Protein AF-A0A3S5BC28-F1 (afdb_monomer_lite)

Sequence (125 aa):
MTLRQYADYWSDFHSAADTRLLYLKDWHYFKLERDRGLYSLPSIFSADWLNEFWDMRDVDDDFRFMYLGPAGTWTPLHVDVYHSYSWSANIYGRKRWWLFPPGNNPWLYCRLTIATFSKNASDIC

Secondary structure (DSSP, 8-state):
--HHHHHHHHHHHHTTS------EEEE-GGGSGGGTTS----GGG---HHHHHHHTTTS---S--EEE--TT----S---GGG--------SS--------TT--GGGG--S------S-TTS--

Foldseek 3Di:
DDPVVVVVVVVCVVVVVDDDWDKPWFDPPPLPVPPPPVDDDDPVCVPCVQQVVVVPDPDSDDPDMDIDTDPPDDDDDDQDPVNDDDDDDDPDDDDDDDDDDPPPDPPRVPPDDPPDPDPDPPPDD

Radius of gyration: 17.6 Å; chains: 1; bounding box: 35×48×42 Å

Organism: NCBI:txid117903

InterPro domains:
  IPR003347 JmjC domain [PF02373] (66-103)
  IPR003347 JmjC domain [PS51184] (30-125)
  IPR050910 JMJD6 family arginine demethylases/lysyl-hydroxylases [PTHR12480] (1-106)

Structure (mmCIF, N/CA/C/O backbone):
data_AF-A0A3S5BC28-F1
#
_entry.id   AF-A0A3S5BC28-F1
#
loop_
_atom_site.group_PDB
_atom_site.id
_atom_site.type_symbol
_atom_site.label_atom_id
_atom_site.label_alt_id
_atom_site.label_comp_id
_atom_site.label_asym_id
_atom_site.label_entity_id
_atom_site.label_seq_id
_atom_site.pdbx_PDB_ins_code
_atom_site.Cartn_x
_atom_site.Cartn_y
_atom_site.Cartn_z
_atom_site.occupancy
_atom_site.B_iso_or_equiv
_atom_site.auth_seq_id
_atom_site.auth_comp_id
_atom_site.auth_asym_id
_atom_site.auth_atom_id
_atom_site.pdbx_PDB_model_num
ATOM 1 N N . MET A 1 1 ? 5.214 -3.529 13.790 1.00 80.62 1 MET A N 1
ATOM 2 C CA . MET A 1 1 ? 3.972 -4.240 14.158 1.00 80.62 1 MET A CA 1
ATOM 3 C C . MET A 1 1 ? 3.949 -5.538 13.380 1.00 80.62 1 MET A C 1
ATOM 5 O O . MET A 1 1 ? 4.220 -5.503 12.188 1.00 80.62 1 MET A O 1
ATOM 9 N N . THR A 1 2 ? 3.714 -6.667 14.037 1.00 90.88 2 THR A N 1
ATOM 10 C CA . THR A 1 2 ? 3.565 -7.961 13.358 1.00 90.88 2 THR A CA 1
ATOM 11 C C . THR A 1 2 ? 2.170 -8.083 12.745 1.00 90.88 2 THR A C 1
ATOM 13 O O . THR A 1 2 ? 1.248 -7.374 13.152 1.00 90.88 2 THR A O 1
ATOM 16 N N . LEU A 1 3 ? 1.982 -9.012 11.804 1.00 89.62 3 LEU A N 1
ATOM 17 C CA . LEU A 1 3 ? 0.656 -9.288 11.241 1.00 89.62 3 LEU A CA 1
ATOM 18 C C . LEU A 1 3 ? -0.359 -9.670 12.327 1.00 89.62 3 LEU A C 1
ATOM 20 O O . LEU A 1 3 ? -1.485 -9.188 12.313 1.00 89.62 3 LEU A O 1
ATOM 24 N N . ARG A 1 4 ? 0.061 -10.494 13.296 1.00 93.56 4 ARG A N 1
ATOM 25 C CA . ARG A 1 4 ? -0.778 -10.888 14.434 1.00 93.56 4 ARG A CA 1
ATOM 26 C C . ARG A 1 4 ? -1.256 -9.667 15.219 1.00 93.56 4 ARG A C 1
ATOM 28 O O . ARG A 1 4 ? -2.449 -9.521 15.424 1.00 93.56 4 ARG A O 1
ATOM 35 N N . GLN A 1 5 ? -0.342 -8.757 15.557 1.00 95.56 5 GLN A N 1
ATOM 36 C CA . GLN A 1 5 ? -0.694 -7.519 16.256 1.00 95.56 5 GLN A CA 1
ATOM 37 C C . GLN A 1 5 ? -1.677 -6.657 15.454 1.00 95.56 5 GLN A C 1
ATOM 39 O O . GLN A 1 5 ? -2.544 -6.020 16.044 1.00 95.56 5 GLN A O 1
ATOM 44 N N . TYR A 1 6 ? -1.560 -6.633 14.121 1.00 95.94 6 TYR A N 1
ATOM 45 C CA . TYR A 1 6 ? -2.525 -5.920 13.285 1.00 95.94 6 TYR A CA 1
ATOM 46 C C . TYR A 1 6 ? -3.897 -6.601 13.260 1.00 95.94 6 TYR A C 1
ATOM 48 O O . TYR A 1 6 ? -4.907 -5.909 13.260 1.00 95.94 6 TYR A O 1
ATOM 56 N N . ALA A 1 7 ? -3.949 -7.935 13.258 1.00 95.75 7 ALA A N 1
ATOM 57 C CA . ALA A 1 7 ? -5.203 -8.687 13.305 1.00 95.75 7 ALA A CA 1
ATOM 58 C C . ALA A 1 7 ? -5.942 -8.503 14.642 1.00 95.75 7 ALA A C 1
ATOM 60 O O . ALA A 1 7 ? -7.163 -8.325 14.651 1.00 95.75 7 ALA A O 1
ATOM 61 N N . ASP A 1 8 ? -5.198 -8.485 15.751 1.00 97.00 8 ASP A N 1
ATOM 62 C CA . ASP A 1 8 ? -5.739 -8.187 17.080 1.00 97.00 8 ASP A CA 1
ATOM 63 C C . ASP A 1 8 ? -6.316 -6.759 17.094 1.00 97.00 8 ASP A C 1
ATOM 65 O O . ASP A 1 8 ? -7.504 -6.568 17.350 1.00 97.00 8 ASP A O 1
ATOM 69 N N . TYR A 1 9 ? -5.520 -5.773 16.654 1.00 97.31 9 TYR A N 1
ATOM 70 C CA . TYR A 1 9 ? -5.974 -4.389 16.467 1.00 97.31 9 TYR A CA 1
ATOM 71 C C . TYR A 1 9 ? -7.231 -4.290 15.592 1.00 97.31 9 TYR A C 1
ATOM 73 O O . TYR A 1 9 ? -8.150 -3.545 15.914 1.00 97.31 9 TYR A O 1
ATOM 81 N N . TRP A 1 10 ? -7.284 -5.014 14.472 1.00 96.62 10 TRP A N 1
ATOM 82 C CA . TRP A 1 10 ? -8.405 -4.953 13.538 1.00 96.62 10 TRP A CA 1
ATOM 83 C C . TRP A 1 10 ? -9.711 -5.380 14.206 1.00 96.62 10 TRP A C 1
ATOM 85 O O . TRP A 1 10 ? -10.752 -4.756 13.987 1.00 96.62 10 TRP A O 1
ATOM 95 N N . SER A 1 11 ? -9.647 -6.422 15.035 1.00 96.88 11 SER A N 1
ATOM 96 C CA . SER A 1 11 ? -10.791 -6.919 15.800 1.00 96.88 11 SER A CA 1
ATOM 97 C C . SER A 1 11 ? -11.248 -5.888 16.835 1.00 96.88 11 SER A C 1
ATOM 99 O O . SER A 1 11 ? -12.438 -5.574 16.902 1.00 96.88 11 SER A O 1
ATOM 101 N N . ASP A 1 12 ? -10.303 -5.291 17.565 1.00 97.31 12 ASP A N 1
ATOM 102 C CA . ASP A 1 12 ? -10.575 -4.261 18.576 1.00 97.31 12 ASP A CA 1
ATOM 103 C C . ASP A 1 12 ? -11.107 -2.955 17.969 1.00 97.31 12 ASP A C 1
ATOM 105 O O . ASP A 1 12 ? -11.971 -2.290 18.542 1.00 97.31 12 ASP A O 1
ATOM 109 N N . PHE A 1 13 ? -10.641 -2.592 16.774 1.00 96.62 13 PHE A N 1
ATOM 110 C CA . PHE A 1 13 ? -11.126 -1.419 16.055 1.00 96.62 13 PHE A CA 1
ATOM 111 C C . PHE A 1 13 ? -12.603 -1.566 15.669 1.00 96.62 13 PHE A C 1
ATOM 113 O O . PHE A 1 13 ? -13.393 -0.636 15.827 1.00 96.62 13 PHE A O 1
ATOM 120 N N . HIS A 1 14 ? -13.011 -2.751 15.203 1.00 94.62 14 HIS A N 1
ATOM 121 C CA . HIS A 1 14 ? -14.401 -3.012 14.813 1.00 94.62 14 HIS A CA 1
ATOM 122 C C . HIS A 1 14 ? -15.338 -3.224 16.011 1.00 94.62 14 HIS A C 1
ATOM 124 O O . HIS A 1 14 ? -16.544 -3.026 15.869 1.00 94.62 14 HIS A O 1
ATOM 130 N N . SER A 1 15 ? -14.806 -3.575 17.185 1.00 96.50 15 SER A N 1
ATOM 131 C CA . SER A 1 15 ? -15.561 -3.606 18.446 1.00 96.50 15 SER A CA 1
ATOM 132 C C . SER A 1 15 ? -15.608 -2.247 19.161 1.00 96.50 15 SER A C 1
ATOM 134 O O . SER A 1 15 ? -16.218 -2.142 20.224 1.00 96.50 15 SER A O 1
ATOM 136 N N . ALA A 1 16 ? -14.992 -1.208 18.578 1.00 94.25 16 ALA A N 1
ATOM 137 C CA . ALA A 1 16 ? -14.809 0.124 19.159 1.00 94.25 16 ALA A CA 1
ATOM 138 C C . ALA A 1 16 ? -13.988 0.152 20.467 1.00 94.25 16 ALA A C 1
ATOM 140 O O . ALA A 1 16 ? -14.003 1.154 21.185 1.00 94.25 16 ALA A O 1
ATOM 141 N N . ALA A 1 17 ? -13.246 -0.919 20.765 1.00 96.06 17 ALA A N 1
ATOM 142 C CA . ALA A 1 17 ? -12.287 -0.967 21.867 1.00 96.06 17 ALA A CA 1
ATOM 143 C C . ALA A 1 17 ? -10.992 -0.202 21.538 1.00 96.06 17 ALA A C 1
ATOM 145 O O . ALA A 1 17 ? -10.344 0.336 22.437 1.00 96.06 17 ALA A O 1
ATOM 146 N N . ASP A 1 18 ? -10.640 -0.108 20.251 1.00 94.75 18 ASP A N 1
ATOM 147 C CA . ASP A 1 18 ? -9.531 0.703 19.748 1.00 94.75 18 ASP A CA 1
ATOM 148 C C . ASP A 1 18 ? -10.034 1.761 18.754 1.00 94.75 18 ASP A C 1
ATOM 150 O O . ASP A 1 18 ? -10.816 1.476 17.852 1.00 94.75 18 ASP A O 1
ATOM 154 N N . THR A 1 19 ? -9.578 3.004 18.905 1.00 94.94 19 THR A N 1
ATOM 155 C CA . THR A 1 19 ? -9.966 4.140 18.050 1.00 94.94 19 THR A CA 1
ATOM 156 C C . THR A 1 19 ? -8.844 4.613 17.129 1.00 94.94 19 THR A C 1
ATOM 158 O O . THR A 1 19 ? -9.042 5.521 16.316 1.00 94.94 19 THR A O 1
ATOM 161 N N . ARG A 1 20 ? -7.650 4.017 17.228 1.00 96.25 20 ARG A N 1
ATOM 162 C CA . ARG A 1 20 ? -6.502 4.363 16.387 1.00 96.25 20 ARG A CA 1
ATOM 163 C C . ARG A 1 20 ? -6.802 4.004 14.941 1.00 96.25 20 ARG A C 1
ATOM 165 O O . ARG A 1 20 ? -7.336 2.941 14.647 1.00 96.25 20 ARG A O 1
ATOM 172 N N . LEU A 1 21 ? -6.386 4.864 14.020 1.00 95.81 21 LEU A N 1
ATOM 173 C CA . LEU A 1 21 ? -6.542 4.646 12.587 1.00 95.81 21 LEU A CA 1
ATOM 174 C C . LEU A 1 21 ? -5.237 4.098 11.996 1.00 95.81 21 LEU A C 1
ATOM 176 O O . LEU A 1 21 ? -4.363 4.868 11.598 1.00 95.81 21 LEU A O 1
ATOM 180 N N . LEU A 1 22 ? -5.081 2.772 11.967 1.00 96.31 22 LEU A N 1
ATOM 181 C CA . LEU A 1 22 ? -3.872 2.118 11.461 1.00 96.31 22 LEU A CA 1
ATOM 182 C C . LEU A 1 22 ? -4.082 1.572 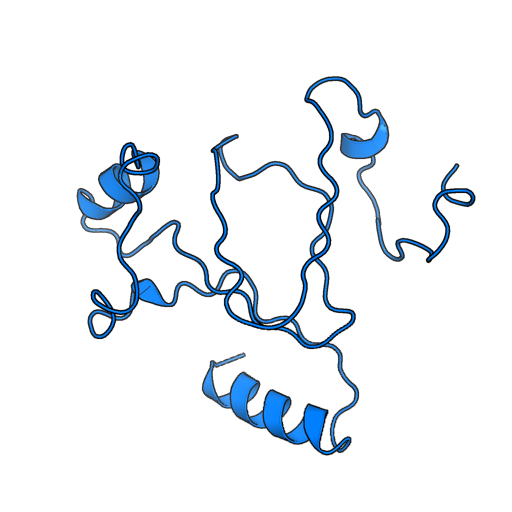10.049 1.00 96.31 22 LEU A C 1
ATOM 184 O O . LEU A 1 22 ? -5.071 0.900 9.754 1.00 96.31 22 LEU A O 1
ATOM 188 N N . TYR A 1 23 ? -3.096 1.808 9.186 1.00 95.25 23 TYR A N 1
ATOM 189 C CA . TYR A 1 23 ? -3.096 1.351 7.803 1.00 95.25 23 TYR A CA 1
ATOM 190 C C . TYR A 1 23 ? -1.975 0.331 7.588 1.00 95.25 23 TYR A C 1
ATOM 192 O O . TYR A 1 23 ? -0.798 0.683 7.676 1.00 95.25 23 TYR A O 1
ATOM 200 N N . LEU A 1 24 ? -2.332 -0.926 7.318 1.00 95.56 24 LEU A N 1
ATOM 201 C CA . LEU A 1 2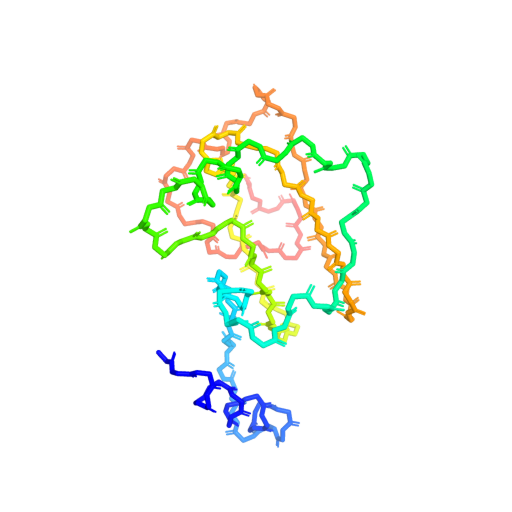4 ? -1.383 -1.942 6.876 1.00 95.56 24 LEU A CA 1
ATOM 202 C C . LEU A 1 24 ? -1.114 -1.715 5.389 1.00 95.56 24 LEU A C 1
ATOM 204 O O . LEU A 1 24 ? -1.904 -2.103 4.528 1.00 95.56 24 LEU A O 1
ATOM 208 N N . LYS A 1 25 ? -0.013 -1.023 5.112 1.00 92.12 25 LYS A N 1
ATOM 209 C CA . LYS A 1 25 ? 0.455 -0.690 3.768 1.00 92.12 25 LYS A CA 1
ATOM 210 C C . LYS A 1 25 ? 1.802 -1.345 3.496 1.00 92.12 25 LYS A C 1
ATOM 212 O O . LYS A 1 25 ? 2.526 -1.653 4.440 1.00 92.12 25 LYS A O 1
ATOM 217 N N . ASP A 1 26 ? 2.115 -1.513 2.215 1.00 89.88 26 ASP A N 1
ATOM 218 C CA . ASP A 1 26 ? 3.395 -2.044 1.734 1.00 89.88 26 ASP A CA 1
ATOM 219 C C . ASP A 1 26 ? 3.702 -3.444 2.305 1.00 89.88 26 ASP A C 1
ATOM 221 O O . ASP A 1 26 ? 4.848 -3.816 2.546 1.00 89.88 26 ASP A O 1
ATOM 225 N N . TRP A 1 27 ? 2.654 -4.236 2.568 1.00 90.94 27 TRP A N 1
ATOM 226 C CA . TRP A 1 27 ? 2.827 -5.591 3.074 1.00 90.94 27 TRP A CA 1
ATOM 227 C C . TRP A 1 27 ? 3.154 -6.541 1.921 1.00 90.94 27 TRP A C 1
ATOM 229 O O . TRP A 1 27 ? 2.283 -6.849 1.106 1.00 90.94 27 TRP A O 1
ATOM 239 N N . HIS A 1 28 ? 4.394 -7.029 1.897 1.00 88.56 28 HIS A N 1
ATOM 240 C CA . HIS A 1 28 ? 4.897 -8.048 0.972 1.00 88.56 28 HIS A CA 1
ATOM 241 C C . HIS A 1 28 ? 4.319 -9.438 1.283 1.00 88.56 28 HIS A C 1
ATOM 243 O O . HIS A 1 28 ? 5.006 -10.347 1.753 1.00 88.56 2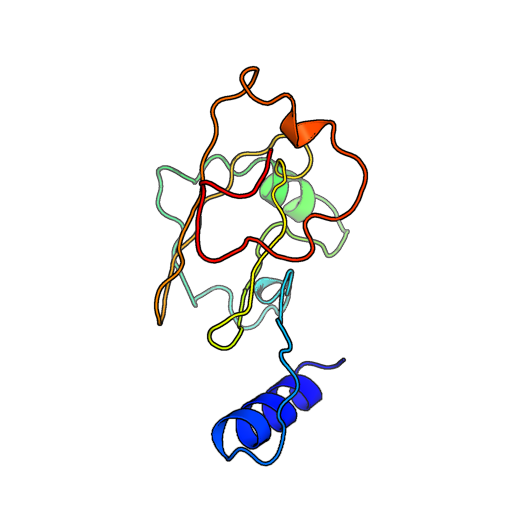8 HIS A O 1
ATOM 249 N N . TYR A 1 29 ? 3.010 -9.583 1.094 1.00 84.44 29 TYR A N 1
ATOM 250 C CA . TYR A 1 29 ? 2.272 -10.807 1.394 1.00 84.44 29 TYR A CA 1
ATOM 251 C C . TYR A 1 29 ? 2.799 -12.008 0.593 1.00 84.44 29 TYR A C 1
ATOM 253 O O . TYR A 1 29 ? 2.940 -13.108 1.123 1.00 84.44 29 TYR A O 1
ATOM 261 N N . PHE A 1 30 ? 3.107 -11.787 -0.686 1.00 80.50 30 PHE A N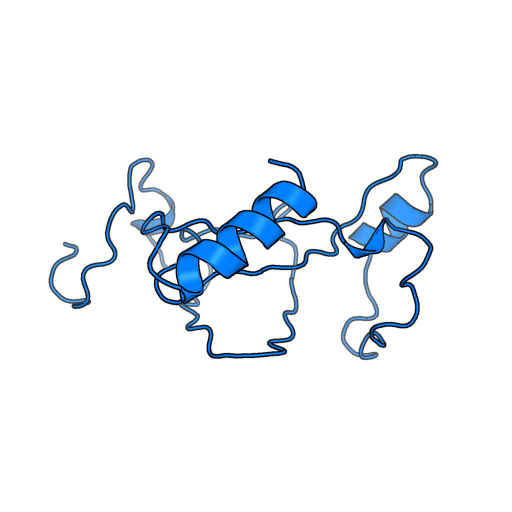 1
ATOM 262 C CA . PHE A 1 30 ? 3.379 -12.846 -1.660 1.00 80.50 30 PHE A CA 1
ATOM 263 C C . PHE A 1 30 ? 4.788 -13.438 -1.581 1.00 80.50 30 PHE A C 1
ATOM 265 O O . PHE A 1 30 ? 5.035 -14.477 -2.192 1.00 80.50 30 PHE A O 1
ATOM 272 N N . LYS A 1 31 ? 5.670 -12.852 -0.764 1.00 78.50 31 LYS A N 1
ATOM 273 C CA . LYS A 1 31 ? 6.942 -13.470 -0.368 1.00 78.50 31 LYS A CA 1
ATOM 274 C C . LYS A 1 31 ? 6.746 -14.764 0.420 1.00 78.50 31 LYS A C 1
ATOM 276 O O . LYS A 1 31 ? 7.618 -15.627 0.446 1.00 78.50 31 LYS A O 1
ATOM 281 N N . LEU A 1 32 ? 5.597 -14.926 1.076 1.00 70.31 32 LEU A N 1
ATOM 282 C CA . LEU A 1 32 ? 5.265 -16.168 1.759 1.00 70.31 32 LEU A CA 1
ATOM 283 C C . LEU A 1 32 ? 4.961 -17.241 0.701 1.00 70.31 32 LEU A C 1
ATOM 285 O O . LEU A 1 32 ? 3.916 -17.211 0.055 1.00 70.31 32 LEU A O 1
ATOM 289 N N . GLU A 1 33 ? 5.868 -18.213 0.542 1.00 59.59 33 GLU A N 1
ATOM 290 C CA . GLU A 1 33 ? 5.830 -19.255 -0.508 1.00 59.59 33 GLU A CA 1
ATOM 291 C C . GLU A 1 33 ? 4.501 -20.028 -0.624 1.00 59.59 33 GLU A C 1
ATOM 293 O O . GLU A 1 33 ? 4.223 -20.650 -1.649 1.00 59.59 33 GLU A O 1
ATOM 298 N N . ARG A 1 34 ? 3.656 -19.987 0.411 1.00 58.31 34 ARG A N 1
ATOM 299 C CA . ARG A 1 34 ? 2.384 -20.713 0.478 1.00 58.31 34 ARG A CA 1
ATOM 300 C C . ARG A 1 34 ? 1.274 -20.173 -0.423 1.00 58.31 34 ARG A C 1
ATOM 302 O O . ARG A 1 34 ? 0.334 -20.918 -0.678 1.00 58.31 34 ARG A O 1
ATOM 309 N N . ASP A 1 35 ? 1.379 -18.946 -0.929 1.00 59.06 35 ASP A N 1
ATOM 310 C CA . ASP A 1 35 ? 0.219 -18.235 -1.487 1.00 59.06 35 ASP A CA 1
ATOM 311 C C . ASP A 1 35 ? 0.331 -17.840 -2.967 1.00 59.06 35 ASP A C 1
ATOM 313 O O . ASP A 1 35 ? -0.415 -16.990 -3.464 1.00 59.06 35 ASP A O 1
ATOM 317 N N . ARG A 1 36 ? 1.192 -18.530 -3.727 1.00 62.34 36 ARG A N 1
ATOM 318 C CA . ARG A 1 36 ? 1.358 -18.329 -5.183 1.00 62.34 36 ARG A CA 1
ATOM 319 C C . ARG A 1 36 ? 0.085 -18.573 -6.023 1.00 62.34 36 ARG A C 1
ATOM 321 O O . ARG A 1 36 ? 0.104 -18.323 -7.221 1.00 62.34 36 ARG A O 1
ATOM 328 N N . GLY A 1 37 ? -1.008 -19.053 -5.422 1.00 73.88 37 GLY A N 1
ATOM 329 C CA . GLY A 1 37 ? -2.286 -19.335 -6.089 1.00 73.88 37 GLY A CA 1
ATOM 330 C C . GLY A 1 37 ? -3.438 -18.375 -5.770 1.00 73.88 37 GLY A C 1
ATOM 331 O O . GLY A 1 37 ? -4.550 -18.615 -6.234 1.00 73.88 37 GLY A O 1
A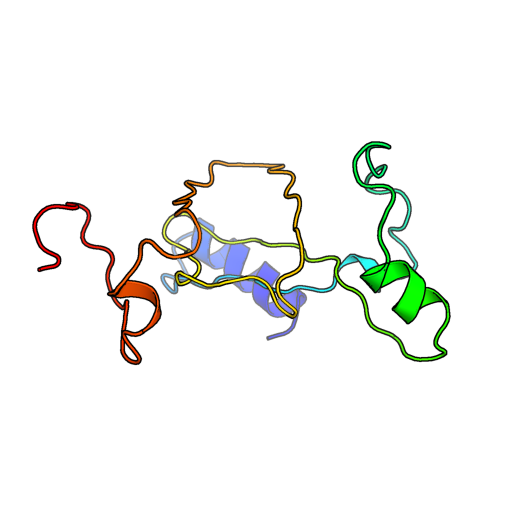TOM 332 N N . LEU A 1 38 ? -3.229 -17.320 -4.973 1.00 82.88 38 LEU A N 1
ATOM 333 C CA . LEU A 1 38 ? -4.331 -16.440 -4.545 1.00 82.88 38 LEU A CA 1
ATOM 334 C C . LEU A 1 38 ? -4.889 -15.543 -5.656 1.00 82.88 38 LEU A C 1
ATOM 336 O O . LEU A 1 38 ? -6.034 -15.100 -5.571 1.00 82.88 38 LEU A O 1
ATOM 340 N N . TYR A 1 39 ? -4.094 -15.258 -6.685 1.00 85.75 39 TYR A N 1
ATOM 341 C CA . TYR A 1 39 ? -4.543 -14.524 -7.862 1.00 85.75 39 TYR A CA 1
ATOM 342 C C . TYR A 1 39 ? -3.806 -15.005 -9.112 1.00 85.75 39 TYR A C 1
ATOM 344 O O . TYR A 1 39 ? -2.734 -15.601 -9.032 1.00 85.75 39 TYR A O 1
ATOM 352 N N . SER A 1 40 ? -4.392 -14.727 -10.274 1.00 86.06 40 SER A N 1
ATOM 353 C CA . SER A 1 40 ? -3.723 -14.871 -11.567 1.00 86.06 40 SER A CA 1
ATOM 354 C C . SER A 1 40 ? -3.423 -13.486 -12.130 1.00 86.06 40 SER A C 1
ATOM 356 O O . SER A 1 40 ? -4.273 -12.596 -12.073 1.00 86.06 40 SER A O 1
ATOM 358 N N . LEU A 1 41 ? -2.204 -13.293 -12.638 1.00 86.69 41 LEU A N 1
ATOM 359 C CA . LEU A 1 41 ? -1.793 -12.040 -13.266 1.00 86.69 41 LEU A CA 1
ATOM 360 C C . LEU A 1 41 ? -2.502 -11.897 -14.625 1.00 86.69 41 LEU A C 1
ATOM 362 O O . LEU A 1 41 ? -2.329 -12.764 -15.486 1.00 86.69 41 LEU A O 1
ATOM 366 N N . PRO A 1 42 ? -3.289 -10.830 -14.856 1.00 89.88 42 PRO A N 1
ATOM 367 C CA . PRO A 1 42 ? -3.845 -10.563 -16.177 1.00 89.88 42 PRO A CA 1
ATOM 368 C C . PRO A 1 42 ? -2.730 -10.395 -17.214 1.00 89.88 42 PRO A C 1
ATOM 370 O O . PRO A 1 42 ? -1.754 -9.690 -16.967 1.00 89.88 42 PRO A O 1
ATOM 373 N N . SER A 1 43 ? -2.894 -10.987 -18.399 1.00 91.38 43 SER A N 1
ATOM 374 C CA . SER A 1 43 ? -1.849 -11.010 -19.436 1.00 91.38 43 SER A CA 1
ATOM 375 C C . SER A 1 43 ? -1.386 -9.625 -19.896 1.00 91.38 43 SER A C 1
ATOM 377 O O . SER A 1 43 ? -0.241 -9.466 -20.293 1.00 91.38 43 SER A O 1
ATOM 379 N N . ILE A 1 44 ? -2.237 -8.601 -19.806 1.00 92.81 44 ILE A N 1
ATOM 380 C CA . ILE A 1 44 ? -1.862 -7.217 -20.135 1.00 92.81 44 ILE A CA 1
ATOM 381 C C . ILE A 1 44 ? -0.785 -6.642 -19.198 1.00 92.81 44 ILE A C 1
ATOM 383 O O . ILE A 1 44 ? -0.074 -5.718 -19.579 1.00 92.81 44 ILE A O 1
ATOM 387 N N . PHE A 1 45 ? -0.642 -7.198 -17.993 1.00 90.25 45 PHE A N 1
ATOM 388 C CA . PHE A 1 45 ? 0.351 -6.790 -16.999 1.00 90.25 45 PHE A CA 1
ATOM 389 C C . PHE A 1 45 ? 1.537 -7.760 -16.922 1.00 90.25 45 PHE A C 1
ATOM 391 O O . PHE A 1 45 ? 2.301 -7.701 -15.967 1.00 90.25 45 PHE A O 1
ATOM 398 N N . SER A 1 46 ? 1.702 -8.665 -17.897 1.00 87.50 46 SER A N 1
ATOM 399 C CA . SER A 1 46 ? 2.744 -9.700 -17.842 1.00 87.50 46 SER A CA 1
ATOM 400 C C . SER A 1 46 ? 4.161 -9.183 -18.087 1.00 87.50 46 SER A C 1
ATOM 402 O O . SER A 1 46 ? 5.107 -9.920 -17.850 1.00 87.50 46 SER A O 1
ATOM 404 N N . ALA A 1 47 ? 4.320 -7.959 -18.598 1.00 90.81 47 ALA A N 1
ATOM 405 C CA . ALA A 1 47 ? 5.622 -7.314 -18.742 1.00 90.81 47 ALA A CA 1
ATOM 406 C C . ALA A 1 47 ? 6.062 -6.727 -17.389 1.00 90.81 47 ALA A C 1
ATOM 408 O O . ALA A 1 47 ? 5.961 -5.521 -17.163 1.00 90.81 47 ALA A O 1
ATOM 409 N N . ASP A 1 48 ? 6.505 -7.596 -16.480 1.00 89.44 48 ASP A N 1
ATOM 410 C CA . ASP A 1 48 ? 6.798 -7.269 -15.082 1.00 89.44 48 ASP A CA 1
ATOM 411 C C . ASP A 1 48 ? 8.306 -7.299 -14.808 1.00 89.44 48 ASP A C 1
ATOM 413 O O . ASP A 1 48 ? 8.823 -8.113 -14.045 1.00 89.44 48 ASP A O 1
ATOM 417 N N . TRP A 1 49 ? 9.036 -6.386 -15.453 1.00 89.25 49 TRP A N 1
ATOM 418 C CA . TRP A 1 49 ? 10.503 -6.355 -15.403 1.00 89.25 49 TRP A CA 1
ATOM 419 C C . TRP A 1 49 ? 11.068 -6.211 -13.989 1.00 89.25 49 TRP A C 1
ATOM 421 O O . TRP A 1 49 ? 12.190 -6.638 -13.728 1.00 89.25 49 TRP A O 1
ATOM 431 N N . LEU A 1 50 ? 10.316 -5.585 -13.081 1.00 89.19 50 LEU A N 1
ATOM 432 C CA . LEU A 1 50 ? 10.755 -5.388 -11.707 1.00 89.19 50 LEU A CA 1
ATOM 433 C C . LEU A 1 50 ? 10.718 -6.697 -10.920 1.00 89.19 50 LEU A C 1
ATOM 435 O O . LEU A 1 50 ? 11.719 -7.043 -10.297 1.00 89.19 50 LEU A O 1
ATOM 439 N N . ASN A 1 51 ? 9.608 -7.440 -10.961 1.00 87.62 51 ASN A N 1
ATOM 440 C CA . ASN A 1 51 ? 9.569 -8.740 -10.295 1.00 87.62 51 ASN A CA 1
ATOM 441 C C . ASN A 1 51 ? 10.414 -9.781 -11.037 1.00 87.62 51 ASN A C 1
ATOM 443 O O . ASN A 1 51 ? 11.079 -10.562 -10.375 1.00 87.62 51 ASN A O 1
ATOM 447 N N . GLU A 1 52 ? 10.493 -9.746 -12.371 1.00 87.75 52 GLU A N 1
ATOM 448 C CA . GLU A 1 52 ? 11.417 -10.600 -13.135 1.00 87.75 52 GLU A CA 1
ATOM 449 C C . GLU A 1 52 ? 12.876 -10.382 -12.707 1.00 87.75 52 GLU A C 1
ATOM 451 O O . GLU A 1 52 ? 13.624 -11.344 -12.536 1.00 87.75 52 GLU A O 1
ATOM 456 N N . PHE A 1 53 ? 13.288 -9.126 -12.499 1.00 87.00 53 PHE A N 1
ATOM 457 C CA . PHE A 1 53 ? 14.628 -8.810 -12.008 1.00 87.00 53 PHE A CA 1
ATOM 458 C C . PHE A 1 53 ? 14.886 -9.401 -10.619 1.00 87.00 53 PHE A C 1
ATOM 460 O O . PHE A 1 53 ? 15.962 -9.958 -10.396 1.00 87.00 53 PHE A O 1
ATOM 467 N N . TRP A 1 54 ? 13.932 -9.280 -9.692 1.00 82.62 54 TRP A N 1
ATOM 468 C CA . TRP A 1 54 ? 14.083 -9.821 -8.340 1.00 82.62 54 TRP A CA 1
ATOM 469 C C . TRP A 1 54 ? 14.006 -11.343 -8.303 1.00 82.62 54 TRP A C 1
ATOM 471 O O . TRP A 1 54 ? 14.838 -11.954 -7.647 1.00 82.62 54 TRP A O 1
ATOM 481 N N . ASP A 1 55 ? 13.121 -11.957 -9.087 1.00 81.69 55 ASP A N 1
ATOM 482 C CA . ASP A 1 55 ? 13.003 -13.413 -9.217 1.00 81.69 55 ASP A CA 1
ATOM 483 C C . ASP A 1 55 ? 14.305 -14.044 -9.768 1.00 81.69 55 ASP A C 1
ATOM 485 O O . ASP A 1 55 ? 14.613 -15.201 -9.478 1.00 81.69 55 ASP A O 1
ATOM 489 N N . MET A 1 56 ? 15.101 -13.297 -10.550 1.00 83.12 56 MET A N 1
ATOM 490 C CA . MET A 1 56 ? 16.427 -13.728 -11.029 1.00 83.12 56 MET A CA 1
ATOM 491 C C . MET A 1 56 ? 17.554 -13.552 -10.003 1.00 83.12 56 MET A C 1
ATOM 493 O O . MET A 1 56 ? 18.641 -14.113 -10.177 1.00 83.12 56 MET A O 1
ATOM 497 N N . ARG A 1 57 ? 17.358 -12.726 -8.975 1.00 78.62 57 ARG A N 1
ATOM 498 C CA . ARG A 1 57 ? 18.359 -12.462 -7.938 1.00 78.62 57 ARG A CA 1
ATOM 499 C C . ARG A 1 57 ? 18.123 -13.421 -6.775 1.00 78.62 57 ARG A C 1
ATOM 501 O O . ARG A 1 57 ? 16.995 -13.674 -6.389 1.00 78.62 57 ARG A O 1
ATOM 508 N N . ASP A 1 58 ? 19.197 -13.881 -6.140 1.00 68.56 58 ASP A N 1
ATOM 509 C CA . ASP A 1 58 ? 19.116 -14.621 -4.867 1.00 68.56 58 ASP A CA 1
ATOM 510 C C . ASP A 1 58 ? 18.880 -13.656 -3.682 1.00 68.56 58 ASP A C 1
ATOM 512 O O . ASP A 1 58 ? 19.556 -13.690 -2.655 1.00 68.56 58 ASP A O 1
ATOM 516 N N . VAL A 1 59 ? 17.989 -12.682 -3.888 1.00 71.31 59 VAL A N 1
ATOM 517 C CA . VAL A 1 59 ? 17.607 -11.651 -2.925 1.00 71.31 59 VAL A CA 1
ATOM 518 C C . VAL A 1 59 ? 16.099 -11.737 -2.773 1.00 71.31 59 VAL A C 1
ATOM 520 O O . VAL A 1 59 ? 15.361 -11.585 -3.738 1.00 71.31 59 VAL A O 1
ATOM 523 N N . ASP A 1 60 ? 15.657 -11.983 -1.546 1.00 74.88 60 ASP A N 1
ATOM 524 C CA . ASP A 1 60 ? 14.249 -12.138 -1.206 1.00 74.88 60 ASP A CA 1
ATOM 525 C C . ASP A 1 60 ? 13.568 -10.758 -1.151 1.00 74.88 60 ASP A C 1
ATOM 527 O O . ASP A 1 60 ? 13.532 -10.122 -0.095 1.00 74.88 60 ASP A O 1
ATOM 531 N N . ASP A 1 61 ? 13.056 -10.262 -2.279 1.00 84.69 61 ASP A N 1
ATOM 532 C CA . ASP A 1 61 ? 12.222 -9.053 -2.357 1.00 84.69 61 ASP A CA 1
ATOM 533 C C . ASP A 1 61 ? 11.206 -9.129 -3.511 1.00 84.69 61 ASP A C 1
ATOM 535 O O . ASP A 1 61 ? 11.377 -9.914 -4.442 1.00 84.69 61 ASP A O 1
ATOM 539 N N . ASP A 1 62 ? 10.136 -8.332 -3.443 1.00 88.12 62 ASP A N 1
ATOM 540 C CA . ASP A 1 62 ? 9.122 -8.242 -4.499 1.00 88.12 62 ASP A CA 1
ATOM 541 C C . ASP A 1 62 ? 8.482 -6.844 -4.601 1.00 88.12 62 ASP A C 1
ATOM 543 O O . ASP A 1 62 ? 8.585 -6.000 -3.713 1.00 88.12 62 ASP A O 1
ATOM 547 N N . PHE A 1 63 ? 7.777 -6.601 -5.704 1.00 90.69 63 PHE A N 1
ATOM 548 C CA . PHE A 1 63 ? 6.898 -5.445 -5.896 1.00 90.69 63 PHE A CA 1
ATOM 549 C C . PHE A 1 63 ? 5.427 -5.868 -5.866 1.00 90.69 63 PHE A C 1
ATOM 551 O O . PHE A 1 63 ? 4.637 -5.498 -6.739 1.00 90.69 63 PHE A O 1
ATOM 558 N N . ARG A 1 64 ? 5.046 -6.695 -4.884 1.00 89.31 64 ARG A N 1
ATOM 559 C CA . ARG A 1 64 ? 3.687 -7.240 -4.762 1.00 89.31 64 ARG A CA 1
ATOM 560 C C . ARG A 1 64 ? 3.137 -6.949 -3.371 1.00 89.31 64 ARG A C 1
ATOM 562 O O . ARG A 1 64 ? 3.385 -7.662 -2.402 1.00 89.31 64 ARG A O 1
ATOM 569 N N . PHE A 1 65 ? 2.325 -5.903 -3.282 1.00 91.44 65 PHE A N 1
ATOM 570 C CA . PHE A 1 65 ? 1.863 -5.375 -2.001 1.00 91.44 65 PHE A CA 1
ATOM 571 C C . PHE A 1 65 ? 0.390 -5.670 -1.735 1.00 91.44 65 PHE A C 1
ATOM 573 O O . PHE A 1 65 ? -0.465 -5.551 -2.615 1.00 91.44 65 PHE A O 1
ATOM 580 N N . MET A 1 66 ? 0.080 -5.967 -0.475 1.00 91.88 66 MET A N 1
ATOM 581 C CA . MET A 1 66 ? -1.280 -5.973 0.044 1.00 91.88 66 MET A CA 1
ATOM 582 C C . MET A 1 66 ? -1.519 -4.740 0.918 1.00 91.88 66 MET A C 1
ATOM 584 O O . MET A 1 66 ? -0.700 -4.378 1.764 1.00 91.88 66 MET A O 1
ATOM 588 N N . TYR A 1 67 ? -2.677 -4.111 0.722 1.00 94.44 67 TYR A N 1
ATOM 589 C CA . TYR A 1 67 ? -3.110 -2.943 1.481 1.00 94.44 67 TYR A CA 1
ATOM 590 C C . TYR A 1 67 ? -4.413 -3.247 2.216 1.00 94.44 67 TYR A C 1
ATOM 592 O O . TYR A 1 67 ? -5.427 -3.540 1.580 1.00 94.44 67 TYR A O 1
ATOM 600 N N . LEU A 1 68 ? -4.410 -3.096 3.538 1.00 95.69 68 LEU A N 1
ATOM 601 C CA . LEU A 1 68 ? -5.570 -3.300 4.401 1.00 95.69 68 LEU A CA 1
ATOM 602 C C . LEU A 1 68 ? -5.684 -2.146 5.397 1.00 95.69 68 LEU A C 1
ATOM 604 O O . LEU A 1 68 ? -4.716 -1.770 6.049 1.00 95.69 68 LEU A O 1
ATOM 608 N N . GLY A 1 69 ? -6.868 -1.554 5.501 1.00 95.56 69 GLY A N 1
ATOM 609 C CA . GLY A 1 69 ? -7.105 -0.421 6.386 1.00 95.56 69 GLY A CA 1
ATOM 610 C C . GLY A 1 69 ? -8.593 -0.112 6.510 1.00 95.56 69 GLY A C 1
ATOM 611 O O . GLY A 1 69 ? -9.332 -0.320 5.541 1.00 95.56 69 GLY A O 1
ATOM 612 N N . PRO A 1 70 ? -9.054 0.377 7.673 1.00 96.06 70 PRO A N 1
ATOM 613 C CA . PRO A 1 70 ? -10.426 0.833 7.831 1.00 96.06 70 PRO A CA 1
ATOM 614 C C . PRO A 1 70 ? -10.689 2.128 7.047 1.00 96.06 70 PRO A C 1
ATOM 616 O O . PRO A 1 70 ? -9.777 2.783 6.524 1.00 96.06 70 PRO A O 1
ATOM 619 N N . ALA A 1 71 ? -11.963 2.521 6.983 1.00 95.06 71 ALA A N 1
ATOM 620 C CA . ALA A 1 71 ? -12.371 3.789 6.391 1.00 95.06 71 ALA A CA 1
ATOM 621 C C . ALA A 1 71 ? -11.626 4.970 7.041 1.00 95.06 71 ALA A C 1
ATOM 623 O O . ALA A 1 71 ? -11.516 5.052 8.261 1.00 95.06 71 ALA A O 1
ATOM 624 N N . GLY A 1 72 ? -11.125 5.889 6.215 1.00 93.62 72 GLY A N 1
ATOM 625 C CA . GLY A 1 72 ? -10.336 7.044 6.657 1.00 93.62 72 GLY A CA 1
ATOM 626 C C . GLY A 1 72 ? -8.826 6.866 6.478 1.00 93.62 72 GLY A C 1
ATOM 627 O O . GLY A 1 72 ? -8.107 7.863 6.435 1.00 93.62 72 GLY A O 1
ATOM 628 N N . THR A 1 73 ? -8.339 5.630 6.315 1.00 95.88 73 THR A N 1
ATOM 629 C CA . THR A 1 73 ? -6.948 5.389 5.899 1.00 95.88 73 THR A CA 1
ATOM 630 C C . THR A 1 73 ? -6.699 5.935 4.492 1.00 95.88 73 THR A C 1
ATOM 632 O O . THR A 1 73 ? -7.588 5.924 3.637 1.00 95.88 73 THR A O 1
ATOM 635 N N . TRP A 1 74 ? -5.496 6.458 4.253 1.00 94.56 74 TRP A N 1
ATOM 636 C CA . TRP A 1 74 ? -5.141 7.087 2.984 1.00 94.56 74 TRP A CA 1
ATOM 637 C C . TRP A 1 74 ? -3.622 7.049 2.750 1.00 94.56 74 TRP A C 1
ATOM 639 O O . TRP A 1 74 ? -2.843 6.899 3.694 1.00 94.56 74 TRP A O 1
ATOM 649 N N . THR A 1 75 ? -3.212 7.185 1.487 1.00 90.44 75 THR A N 1
ATOM 650 C CA . THR A 1 75 ? -1.804 7.305 1.079 1.00 90.44 75 THR A CA 1
ATOM 651 C C . THR A 1 75 ? -1.557 8.723 0.553 1.00 90.44 75 THR A C 1
ATOM 653 O O . THR A 1 75 ? -2.355 9.189 -0.266 1.00 90.44 75 THR A O 1
ATOM 656 N N . PRO A 1 76 ? -0.470 9.401 0.972 1.00 88.50 76 PRO A N 1
ATOM 657 C CA . PRO A 1 76 ? -0.031 10.662 0.380 1.00 88.50 76 PRO A CA 1
ATOM 658 C C . PRO A 1 76 ? 0.088 10.618 -1.139 1.00 88.50 76 PRO A C 1
ATOM 660 O O . PRO A 1 76 ? 0.365 9.567 -1.716 1.00 88.50 76 PRO A O 1
ATOM 663 N N . LEU A 1 77 ? -0.099 11.773 -1.785 1.00 86.19 77 LEU A N 1
ATOM 664 C CA . LEU A 1 77 ? 0.189 11.913 -3.209 1.00 86.19 77 LEU A CA 1
ATOM 665 C C . LEU A 1 77 ? 1.664 11.567 -3.450 1.00 86.19 77 LEU A C 1
ATOM 667 O O . LEU A 1 77 ? 2.543 12.081 -2.760 1.00 86.19 77 LEU A O 1
ATOM 671 N N . HIS A 1 78 ? 1.919 10.688 -4.411 1.00 86.75 78 HIS A N 1
ATOM 672 C CA . HIS A 1 78 ? 3.256 10.220 -4.752 1.00 86.75 78 HIS A CA 1
ATOM 673 C C . HIS A 1 78 ? 3.325 9.839 -6.231 1.00 86.75 78 HIS A C 1
ATOM 675 O O . HIS A 1 78 ? 2.308 9.774 -6.923 1.00 86.75 78 HIS A O 1
ATOM 681 N N . VAL A 1 79 ? 4.550 9.604 -6.689 1.00 88.88 79 VAL A N 1
ATOM 682 C CA . VAL A 1 79 ? 4.850 8.858 -7.910 1.00 88.88 79 VAL A CA 1
ATOM 683 C C . VAL A 1 79 ? 5.407 7.511 -7.463 1.00 88.88 79 VAL A C 1
ATOM 685 O O . VAL A 1 79 ? 6.130 7.457 -6.462 1.00 88.88 79 VAL A O 1
ATOM 688 N N . ASP A 1 80 ? 5.064 6.443 -8.177 1.00 90.00 80 ASP A N 1
ATOM 689 C CA . ASP A 1 80 ? 5.573 5.108 -7.876 1.00 90.00 80 ASP A CA 1
ATOM 690 C C . ASP A 1 80 ? 7.107 5.067 -7.952 1.00 90.00 80 ASP A C 1
ATOM 692 O O . ASP A 1 80 ? 7.755 5.810 -8.706 1.00 90.00 80 ASP A O 1
ATOM 696 N N . VAL A 1 81 ? 7.707 4.187 -7.146 1.00 87.12 81 VAL A N 1
ATOM 697 C CA . VAL A 1 81 ? 9.164 4.009 -7.099 1.00 87.12 81 VAL A CA 1
ATOM 698 C C . VAL A 1 81 ? 9.675 3.655 -8.498 1.00 87.12 81 VAL A C 1
ATOM 700 O O . VAL A 1 81 ? 9.020 2.931 -9.250 1.00 87.12 81 VAL A O 1
ATOM 703 N N . TYR A 1 82 ? 10.830 4.210 -8.869 1.00 88.25 82 TYR A N 1
ATOM 704 C CA . TYR A 1 82 ? 11.429 4.080 -10.205 1.00 88.25 82 TYR A CA 1
ATOM 705 C C . TYR A 1 82 ? 10.568 4.611 -11.360 1.00 88.25 82 TYR A C 1
ATOM 707 O O . TYR A 1 82 ? 10.844 4.288 -12.512 1.00 88.25 82 TYR A O 1
ATOM 715 N N . HIS A 1 83 ? 9.546 5.428 -11.070 1.00 88.06 83 HIS A N 1
ATOM 716 C CA . HIS A 1 83 ? 8.542 5.849 -12.055 1.00 88.06 83 HIS A CA 1
ATOM 717 C C . HIS A 1 83 ? 7.910 4.647 -12.771 1.00 88.06 83 HIS A C 1
ATOM 719 O O . HIS A 1 83 ? 7.618 4.694 -13.967 1.00 88.06 83 HIS A O 1
ATOM 725 N N . SER A 1 84 ? 7.764 3.548 -12.033 1.00 90.81 84 SER A N 1
ATOM 726 C CA . SER A 1 84 ? 7.136 2.335 -12.527 1.00 90.81 84 SER A CA 1
ATOM 727 C C . SER A 1 84 ? 5.641 2.540 -12.760 1.00 90.81 84 SER A C 1
ATOM 729 O O . SER A 1 84 ? 5.044 3.535 -12.345 1.00 90.81 84 SER A O 1
ATOM 731 N N . TYR A 1 85 ? 5.043 1.584 -13.461 1.00 91.06 85 TYR A N 1
ATOM 732 C CA . TYR A 1 85 ? 3.599 1.474 -13.565 1.00 91.06 85 TYR A CA 1
ATOM 733 C C . TYR A 1 85 ? 3.112 0.459 -12.539 1.00 91.06 85 TYR A C 1
ATOM 735 O O . TYR A 1 85 ? 3.694 -0.618 -12.408 1.00 91.06 85 TYR A O 1
ATOM 743 N N . SER A 1 86 ? 2.015 0.775 -11.861 1.00 91.75 86 SER A N 1
ATOM 744 C CA . SER A 1 86 ? 1.330 -0.146 -10.963 1.00 91.75 86 SER A CA 1
ATOM 745 C C . SER A 1 86 ? -0.061 -0.492 -11.485 1.00 91.75 86 SER A C 1
ATOM 747 O O . SER A 1 86 ? -0.726 0.286 -12.174 1.00 91.75 86 SER A O 1
ATOM 749 N N . TRP A 1 87 ? -0.523 -1.689 -11.134 1.00 92.56 87 TRP A N 1
ATOM 750 C CA . TRP A 1 87 ? -1.917 -2.090 -11.268 1.00 92.56 87 TRP A CA 1
ATOM 751 C C . TRP A 1 87 ? -2.430 -2.498 -9.887 1.00 92.56 87 TRP A C 1
ATOM 753 O O . TRP A 1 87 ? -1.687 -2.998 -9.047 1.00 92.56 87 TRP A O 1
ATOM 763 N N . SER A 1 88 ? -3.703 -2.226 -9.611 1.00 93.50 88 SER A N 1
ATOM 764 C CA . SER 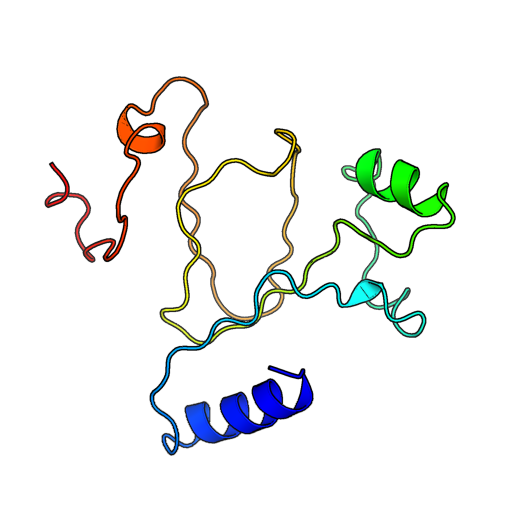A 1 88 ? -4.306 -2.475 -8.300 1.00 93.50 88 SER A CA 1
ATOM 765 C C . SER A 1 88 ? -5.647 -3.175 -8.455 1.00 93.50 88 SER A C 1
ATOM 767 O O . SER A 1 88 ? -6.536 -2.680 -9.146 1.00 93.50 88 SER A O 1
ATOM 769 N N . ALA A 1 89 ? -5.817 -4.296 -7.755 1.00 93.19 89 ALA A N 1
ATOM 770 C CA . ALA A 1 89 ? -7.093 -4.993 -7.635 1.00 93.19 89 ALA A CA 1
ATOM 771 C C . ALA A 1 89 ? -7.746 -4.672 -6.282 1.00 93.19 89 ALA A C 1
ATOM 773 O O . ALA A 1 89 ? -7.208 -4.982 -5.220 1.00 93.19 89 ALA A O 1
ATOM 774 N N . ASN A 1 90 ? -8.923 -4.042 -6.303 1.00 95.31 90 ASN A N 1
ATOM 775 C CA . ASN A 1 90 ? -9.688 -3.764 -5.088 1.00 95.31 90 ASN A CA 1
ATOM 776 C C . ASN A 1 90 ? -10.622 -4.937 -4.767 1.00 95.31 90 ASN A C 1
ATOM 778 O O . ASN A 1 90 ? -11.658 -5.084 -5.410 1.00 95.31 90 ASN A O 1
ATOM 782 N N . ILE A 1 91 ? -10.264 -5.738 -3.761 1.00 94.31 91 ILE A N 1
ATOM 783 C CA . ILE A 1 91 ? -11.008 -6.952 -3.389 1.00 94.31 91 ILE A CA 1
ATOM 784 C C . ILE A 1 91 ? -12.261 -6.638 -2.559 1.00 94.31 91 ILE A C 1
ATOM 786 O O . ILE A 1 91 ? -13.327 -7.189 -2.817 1.00 94.31 91 ILE A O 1
ATOM 790 N N . TYR A 1 92 ? -12.156 -5.741 -1.574 1.00 95.69 92 TYR A N 1
ATOM 791 C CA . TYR A 1 92 ? -13.267 -5.379 -0.692 1.00 95.69 92 TYR A CA 1
ATOM 792 C C . TYR A 1 92 ? -13.264 -3.886 -0.350 1.00 95.69 92 TYR A C 1
ATOM 794 O O . TYR A 1 92 ? -12.212 -3.252 -0.259 1.00 95.69 92 TYR A O 1
ATOM 802 N N . GLY A 1 93 ? -14.457 -3.324 -0.137 1.00 96.06 93 GLY A N 1
ATOM 803 C CA . GLY A 1 93 ? -14.647 -1.908 0.177 1.00 96.06 93 GLY A CA 1
ATOM 804 C C . GLY A 1 93 ? -14.480 -0.992 -1.039 1.00 96.06 93 GLY A C 1
ATOM 805 O O . GLY A 1 93 ? -14.648 -1.408 -2.185 1.00 96.06 93 GLY A O 1
ATOM 806 N N . ARG A 1 94 ? -14.171 0.285 -0.790 1.00 96.25 94 ARG A N 1
ATOM 807 C CA . ARG A 1 94 ? -14.049 1.320 -1.826 1.00 96.25 94 ARG A CA 1
ATOM 808 C C . ARG A 1 94 ? -12.794 2.157 -1.610 1.00 96.25 94 ARG A C 1
ATOM 810 O O . ARG A 1 94 ? -12.628 2.759 -0.553 1.00 96.25 94 ARG A O 1
ATOM 817 N N . LYS A 1 95 ? -11.974 2.276 -2.654 1.00 95.31 95 LYS A N 1
ATOM 818 C CA . LYS A 1 95 ? -10.847 3.215 -2.723 1.00 95.31 95 LYS A CA 1
ATOM 819 C C . LYS A 1 95 ? -11.193 4.379 -3.652 1.00 95.31 95 LYS A C 1
ATOM 821 O O . LYS A 1 95 ? -11.840 4.190 -4.682 1.00 95.31 95 LYS A O 1
ATOM 826 N N . ARG A 1 96 ? -10.798 5.595 -3.273 1.00 95.25 96 ARG A N 1
ATOM 827 C CA . ARG A 1 96 ? -10.891 6.795 -4.115 1.00 95.25 96 ARG A CA 1
ATOM 828 C C . ARG A 1 96 ? -9.484 7.165 -4.564 1.00 95.25 96 ARG A C 1
ATOM 830 O O . ARG A 1 96 ? -8.616 7.333 -3.716 1.00 95.25 96 ARG A O 1
ATOM 837 N N . TRP A 1 97 ? -9.301 7.310 -5.870 1.00 93.88 97 TRP A N 1
ATOM 838 C CA . TRP A 1 97 ? -8.023 7.652 -6.484 1.00 93.88 97 TRP A CA 1
ATOM 839 C C . TRP A 1 97 ? -8.070 9.067 -7.043 1.00 93.88 97 TRP A C 1
ATOM 841 O O . TRP A 1 97 ? -9.073 9.471 -7.633 1.00 93.88 97 TRP A O 1
ATOM 851 N N . TRP A 1 98 ? -6.975 9.795 -6.860 1.00 89.50 98 TRP A N 1
ATOM 852 C CA . TRP A 1 98 ? -6.745 11.102 -7.460 1.00 89.50 98 TRP A CA 1
ATOM 853 C C . TRP A 1 98 ? -5.523 10.966 -8.363 1.00 89.50 98 TRP A C 1
ATOM 855 O O . TRP A 1 98 ? -4.417 10.758 -7.869 1.00 89.50 98 TRP A O 1
ATOM 865 N N . LEU A 1 99 ? -5.740 11.011 -9.676 1.00 88.81 99 LEU A N 1
ATOM 866 C CA . LEU A 1 99 ? -4.696 10.831 -10.682 1.00 88.81 99 LEU A CA 1
ATOM 867 C C . LEU A 1 99 ? -4.432 12.172 -11.361 1.00 88.81 99 LEU A C 1
ATOM 869 O O . LEU A 1 99 ? -5.364 12.819 -11.837 1.00 88.81 99 LEU A O 1
ATOM 873 N N . PHE A 1 100 ? -3.165 12.572 -11.407 1.00 84.94 100 PHE A N 1
ATOM 874 C CA . PHE A 1 100 ? -2.732 13.822 -12.021 1.00 84.94 100 PHE A CA 1
ATOM 875 C C . PHE A 1 100 ? -1.760 13.511 -13.160 1.00 84.94 100 PHE A C 1
ATOM 877 O O . PHE A 1 100 ? -0.863 12.687 -12.969 1.00 84.94 100 PHE A O 1
ATOM 884 N N . PRO A 1 101 ? -1.908 14.145 -14.336 1.00 86.00 101 PRO A N 1
ATOM 885 C CA . PRO A 1 101 ? -0.977 13.935 -15.432 1.00 86.00 101 PRO A CA 1
ATOM 886 C C . PRO A 1 101 ? 0.424 14.464 -15.075 1.00 86.00 101 PRO A C 1
ATOM 888 O O . PRO A 1 101 ? 0.548 15.458 -14.346 1.00 86.00 101 PRO A O 1
ATOM 891 N N . PRO A 1 102 ? 1.490 13.836 -15.601 1.00 80.88 102 PRO A N 1
ATOM 892 C CA . PRO A 1 102 ? 2.853 14.311 -15.400 1.00 80.88 102 PRO A CA 1
ATOM 893 C C . PRO A 1 102 ? 3.024 15.734 -15.957 1.00 80.88 102 PRO A C 1
ATOM 895 O O . PRO A 1 102 ? 2.447 16.088 -16.982 1.00 80.88 102 PRO A O 1
ATOM 898 N N . GLY A 1 103 ? 3.814 16.562 -15.267 1.00 71.00 103 GLY A N 1
ATOM 899 C CA . GLY A 1 103 ? 4.138 17.933 -15.691 1.00 71.00 103 GLY A CA 1
ATOM 900 C C . GLY A 1 103 ? 3.138 19.025 -15.285 1.00 71.00 103 GLY A C 1
ATOM 901 O O . GLY A 1 103 ? 3.466 20.199 -15.409 1.00 71.00 103 GLY A O 1
ATOM 902 N N . ASN A 1 104 ? 1.967 18.673 -14.742 1.00 58.81 104 ASN A N 1
ATOM 903 C CA . ASN A 1 104 ? 0.884 19.627 -14.453 1.00 58.81 104 ASN A CA 1
ATOM 904 C C . ASN A 1 104 ? 0.666 19.940 -12.960 1.00 58.81 104 ASN A C 1
ATOM 906 O O . ASN A 1 104 ? -0.399 20.425 -12.588 1.00 58.81 104 ASN A O 1
ATOM 910 N N . ASN A 1 105 ? 1.645 19.677 -12.086 1.00 57.44 105 ASN A N 1
ATOM 911 C CA . ASN A 1 105 ? 1.455 19.830 -10.640 1.00 57.44 105 ASN A CA 1
ATOM 912 C C . ASN A 1 105 ? 2.589 20.626 -9.964 1.00 57.44 105 ASN A C 1
ATOM 914 O O . ASN A 1 105 ? 3.617 20.035 -9.627 1.00 57.44 105 ASN A O 1
ATOM 918 N N . PRO A 1 106 ? 2.390 21.921 -9.630 1.00 53.12 106 PRO A N 1
ATOM 919 C CA . PRO A 1 106 ? 3.232 22.596 -8.632 1.00 53.12 106 PRO A CA 1
ATOM 920 C C . PRO A 1 106 ? 3.169 21.902 -7.250 1.00 53.12 106 PRO A C 1
ATOM 922 O O . PRO A 1 106 ? 4.094 22.005 -6.450 1.00 53.12 106 PRO A O 1
ATOM 925 N N . TRP A 1 107 ? 2.118 21.114 -7.005 1.00 53.31 107 TRP A N 1
ATOM 926 C CA . TRP A 1 107 ? 1.824 20.383 -5.768 1.00 53.31 107 TRP A CA 1
ATOM 927 C C . TRP A 1 107 ? 2.747 19.193 -5.468 1.00 53.31 107 TRP A C 1
ATOM 929 O O . TRP A 1 107 ? 2.922 18.842 -4.305 1.00 53.31 107 TRP A O 1
ATOM 939 N N . LEU A 1 108 ? 3.376 18.595 -6.488 1.00 52.66 108 LEU A N 1
ATOM 940 C CA . LEU A 1 108 ? 4.362 17.514 -6.306 1.00 52.66 108 LEU A CA 1
ATOM 941 C C . LEU A 1 108 ? 5.678 18.025 -5.692 1.00 52.66 108 LEU A C 1
ATOM 943 O O . LEU A 1 108 ? 6.418 17.250 -5.092 1.00 52.66 108 LEU A O 1
ATOM 947 N N . TYR A 1 109 ? 5.949 19.330 -5.804 1.00 50.00 109 TYR A N 1
ATOM 948 C CA . TYR A 1 109 ? 7.136 19.982 -5.247 1.00 50.00 109 TYR A CA 1
ATOM 949 C C . TYR A 1 109 ? 6.925 20.540 -3.835 1.00 50.00 109 TYR A C 1
ATOM 951 O O . TYR A 1 109 ? 7.892 20.986 -3.213 1.00 50.00 109 TYR A O 1
ATOM 959 N N . CYS A 1 110 ? 5.700 20.491 -3.295 1.00 45.88 110 CYS A N 1
ATOM 960 C CA . CYS A 1 110 ? 5.431 20.872 -1.911 1.00 45.88 110 CYS A CA 1
ATOM 961 C C . CYS A 1 110 ? 5.960 19.787 -0.959 1.00 45.88 110 CYS A C 1
ATOM 963 O O . CYS A 1 110 ? 5.234 18.949 -0.424 1.00 45.88 110 CYS A O 1
ATOM 965 N N . ARG A 1 111 ? 7.281 19.805 -0.743 1.00 45.06 111 ARG A N 1
ATOM 966 C CA . ARG A 1 111 ? 7.917 19.242 0.448 1.00 45.06 111 ARG A CA 1
ATOM 967 C C . ARG A 1 111 ? 7.324 19.961 1.653 1.00 45.06 111 ARG A C 1
ATOM 969 O O . ARG A 1 111 ? 7.805 21.036 1.981 1.00 45.06 111 ARG A O 1
ATOM 976 N N . LEU A 1 112 ? 6.292 19.372 2.252 1.00 39.94 112 LEU A N 1
ATOM 977 C CA . LEU A 1 112 ? 5.851 19.459 3.651 1.00 39.94 112 LEU A CA 1
ATOM 978 C C . LEU A 1 112 ? 4.324 19.299 3.694 1.00 39.94 112 LEU A C 1
ATOM 980 O O . LEU A 1 112 ? 3.570 20.161 3.268 1.00 39.94 112 LEU A O 1
ATOM 984 N N . THR A 1 113 ? 3.895 18.181 4.279 1.00 40.56 113 THR A N 1
ATOM 985 C CA . THR A 1 113 ? 2.627 18.085 5.010 1.00 40.56 113 THR A CA 1
ATOM 986 C C . THR A 1 113 ? 1.343 18.234 4.185 1.00 40.56 113 THR A C 1
ATOM 988 O O . THR A 1 113 ? 0.554 19.141 4.411 1.00 40.56 113 THR A O 1
ATOM 991 N N . ILE A 1 114 ? 1.005 17.228 3.372 1.00 44.19 114 ILE A N 1
ATOM 992 C CA . ILE A 1 114 ? -0.419 16.926 3.131 1.00 44.19 114 ILE A CA 1
ATOM 993 C C . ILE A 1 114 ? -0.931 16.129 4.341 1.00 44.19 114 ILE A C 1
ATOM 995 O O . ILE A 1 114 ? -1.376 14.999 4.237 1.00 44.19 114 ILE A O 1
ATOM 999 N N . ALA A 1 115 ? -0.806 16.671 5.550 1.00 39.19 115 ALA A N 1
ATOM 1000 C CA . ALA A 1 115 ? -1.734 16.277 6.597 1.00 39.19 115 ALA A CA 1
ATOM 1001 C C . ALA A 1 115 ? -3.025 17.026 6.267 1.00 39.19 115 ALA A C 1
ATOM 1003 O O . ALA A 1 115 ? -2.990 18.232 6.066 1.00 39.19 115 ALA A O 1
ATOM 1004 N N . THR A 1 116 ? -4.142 16.311 6.188 1.00 42.19 116 THR A N 1
ATOM 1005 C CA . THR A 1 116 ? -5.483 16.832 5.881 1.00 42.19 116 THR A CA 1
ATOM 1006 C C . THR A 1 116 ? -5.719 17.238 4.421 1.00 42.19 116 THR A C 1
ATOM 1008 O O . THR A 1 116 ? -5.735 18.406 4.058 1.00 42.19 116 THR A O 1
ATOM 1011 N N . PHE A 1 117 ? -6.076 16.260 3.580 1.00 45.03 117 PHE A N 1
ATOM 1012 C CA . PHE A 1 117 ? -7.093 16.557 2.571 1.00 45.03 117 PHE A CA 1
ATOM 1013 C C . PHE A 1 117 ? -8.385 16.907 3.328 1.00 45.03 117 PHE A C 1
ATOM 1015 O O . PHE A 1 117 ? -9.078 16.024 3.840 1.00 45.03 117 PHE A O 1
ATOM 1022 N N . SER A 1 118 ? -8.664 18.208 3.451 1.00 42.75 118 SER A N 1
ATOM 1023 C CA . SER A 1 118 ? -9.993 18.722 3.786 1.00 42.75 118 SER A CA 1
ATOM 1024 C C . SER A 1 118 ? -11.026 18.059 2.867 1.00 42.75 118 SER A C 1
ATOM 1026 O O . SER A 1 118 ? -10.753 17.783 1.696 1.00 42.75 118 SER A O 1
ATOM 1028 N N . LYS A 1 119 ? -12.232 17.793 3.383 1.00 42.44 119 LYS A N 1
ATOM 1029 C CA . LYS A 1 119 ? -13.345 17.231 2.594 1.00 42.44 119 LYS A CA 1
ATOM 1030 C C . LYS A 1 119 ? -13.756 18.123 1.411 1.00 42.44 119 LYS A C 1
ATOM 1032 O O . LYS A 1 119 ? -14.504 17.646 0.560 1.00 42.44 119 LYS A O 1
ATOM 1037 N N . ASN A 1 120 ? -13.254 19.356 1.339 1.00 38.44 120 ASN A N 1
ATOM 1038 C CA . ASN A 1 120 ? -13.513 20.302 0.266 1.00 38.44 120 ASN A CA 1
ATOM 1039 C C . ASN A 1 120 ? -12.229 20.632 -0.499 1.00 38.44 120 ASN A C 1
ATOM 1041 O O . ASN A 1 120 ? -11.227 21.051 0.075 1.00 38.44 120 ASN A O 1
ATOM 1045 N N . ALA A 1 121 ? -12.293 20.473 -1.821 1.00 40.00 121 ALA A N 1
ATOM 1046 C CA . ALA A 1 121 ? -11.210 20.808 -2.743 1.00 40.00 121 ALA A CA 1
ATOM 1047 C C . ALA A 1 121 ? -10.976 22.328 -2.892 1.00 40.00 121 ALA A C 1
ATOM 1049 O O . ALA A 1 121 ? -10.004 22.724 -3.524 1.00 40.00 121 ALA A O 1
ATOM 1050 N N . SER A 1 122 ? -11.852 23.172 -2.333 1.00 39.66 122 SER A N 1
ATOM 1051 C CA . SER A 1 122 ? -11.787 24.637 -2.432 1.00 39.66 122 SER A CA 1
ATOM 1052 C C . SER A 1 122 ? -10.836 25.308 -1.441 1.00 39.66 122 SER A C 1
ATOM 1054 O O . SER A 1 122 ? -10.522 26.474 -1.633 1.00 39.66 122 SER A O 1
ATOM 1056 N N . ASP A 1 123 ? -10.378 24.602 -0.404 1.00 35.97 123 ASP A N 1
ATOM 1057 C CA . ASP A 1 123 ? -9.734 25.239 0.758 1.00 35.97 123 ASP A CA 1
ATOM 1058 C C . ASP A 1 123 ? -8.216 24.987 0.820 1.00 35.97 123 ASP A C 1
ATOM 1060 O O . ASP A 1 123 ? -7.614 25.057 1.888 1.00 35.97 123 ASP A O 1
ATOM 1064 N N . ILE A 1 124 ? -7.591 24.620 -0.303 1.00 45.12 124 ILE A N 1
ATOM 1065 C CA . ILE A 1 124 ? -6.185 24.173 -0.345 1.00 45.12 124 ILE A CA 1
ATOM 1066 C C . ILE A 1 124 ? -5.340 25.088 -1.249 1.00 45.12 124 ILE A C 1
ATOM 1068 O O . ILE A 1 124 ? -4.407 24.631 -1.900 1.00 45.12 124 ILE A O 1
ATOM 1072 N N . CYS A 1 125 ? -5.656 26.388 -1.302 1.00 39.09 125 CYS A N 1
ATOM 1073 C CA . CYS A 1 125 ? -4.756 27.416 -1.828 1.00 39.09 125 CYS A CA 1
ATOM 1074 C C . CYS A 1 125 ? -5.056 28.792 -1.226 1.00 39.09 125 CYS A C 1
ATOM 1076 O O . CYS A 1 125 ? -6.242 29.190 -1.257 1.00 39.09 125 CYS A O 1
#

pLDDT: mean 80.92, std 18.54, range [35.97, 97.31]